Protein AF-A0A531KZ77-F1 (afdb_monomer)

pLDDT: mean 90.79, std 6.4, range [61.09, 98.0]

Solvent-accessible surface area (backbone atoms only — not comparable to full-atom values): 5452 Å² total; per-residue (Å²): 110,69,69,58,55,51,51,52,50,52,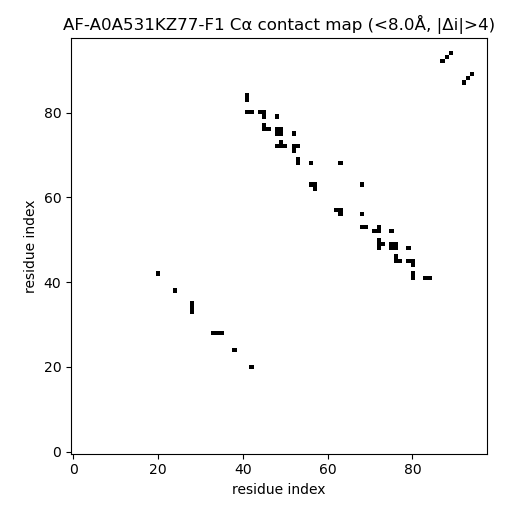49,49,54,53,50,50,52,55,49,51,51,52,52,52,50,52,53,51,34,70,73,68,75,51,92,67,86,57,56,65,57,51,50,49,53,27,55,50,45,22,50,52,45,40,52,50,47,61,72,75,38,91,82,67,55,66,69,59,46,55,51,50,17,49,53,52,18,51,52,53,40,50,53,50,52,52,49,46,39,63,68,56,49,54,66,72,74,110

Radius of gyration: 17.1 Å; Cα contacts (8 Å, |Δi|>4): 38; chains: 1; boundin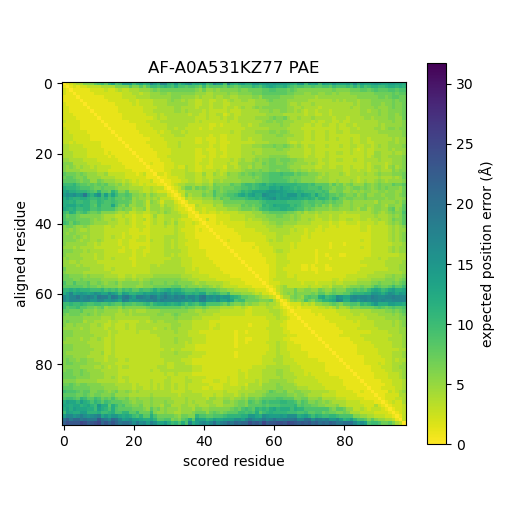g box: 57×21×41 Å

Secondary structure (DSSP, 8-state):
-HHHHHHHHHHHHHHHHHHHHHHHHHHHHHHH-S--TTHHHHHHHHHHHHHHHHHHHHHH-TT--HHHHHHHHHHHHHHHHHHHHHHHIIIIIHHHT-

Structure (mmCIF, N/CA/C/O backbone):
data_AF-A0A531KZ77-F1
#
_entry.id   AF-A0A531KZ77-F1
#
loop_
_atom_site.group_PDB
_atom_site.id
_atom_site.type_symbol
_atom_site.label_atom_id
_atom_site.label_alt_id
_atom_site.label_comp_id
_atom_site.label_asym_id
_atom_site.label_entity_id
_atom_site.label_seq_id
_atom_site.pdbx_PDB_ins_code
_atom_site.Cartn_x
_atom_site.Cartn_y
_atom_site.Cartn_z
_atom_site.occupancy
_atom_site.B_iso_or_equiv
_atom_site.auth_seq_id
_atom_site.auth_comp_id
_atom_site.auth_asym_id
_atom_site.auth_atom_id
_atom_site.pdbx_PDB_model_num
ATOM 1 N N . MET A 1 1 ? 30.075 0.575 1.192 1.00 82.12 1 MET A N 1
ATOM 2 C CA . MET A 1 1 ? 29.121 1.692 0.997 1.00 82.12 1 MET A CA 1
ATOM 3 C C . MET A 1 1 ? 27.803 1.238 0.368 1.00 82.12 1 MET A C 1
ATOM 5 O O . MET A 1 1 ? 26.759 1.550 0.917 1.00 82.12 1 MET A O 1
ATOM 9 N N . GLN A 1 2 ? 27.823 0.447 -0.711 1.00 94.94 2 GLN A N 1
ATOM 10 C CA . GLN A 1 2 ? 26.606 -0.060 -1.370 1.00 94.94 2 GLN A CA 1
ATOM 11 C C . GLN A 1 2 ? 25.633 -0.790 -0.424 1.00 94.94 2 GLN A C 1
ATOM 13 O O . GLN A 1 2 ? 24.448 -0.478 -0.422 1.00 94.94 2 GLN A O 1
ATOM 18 N N . TYR A 1 3 ? 26.136 -1.685 0.436 1.00 96.44 3 TYR A N 1
ATOM 19 C CA . TYR A 1 3 ? 25.307 -2.391 1.425 1.00 96.44 3 TYR A CA 1
ATOM 20 C C . TYR A 1 3 ? 24.592 -1.437 2.395 1.00 96.44 3 TYR A C 1
ATOM 22 O O . TYR A 1 3 ? 23.408 -1.596 2.667 1.00 96.44 3 TYR A O 1
ATOM 30 N N . PHE A 1 4 ? 25.295 -0.408 2.877 1.00 97.19 4 PHE A N 1
ATOM 31 C CA . PHE A 1 4 ? 24.714 0.596 3.769 1.00 97.19 4 PHE A CA 1
ATOM 32 C C . PHE A 1 4 ? 23.585 1.375 3.081 1.00 97.19 4 PHE A C 1
ATOM 34 O O . PHE A 1 4 ? 22.503 1.501 3.643 1.00 97.19 4 PHE A O 1
ATOM 41 N N . ILE A 1 5 ? 23.809 1.833 1.845 1.00 97.62 5 ILE A N 1
ATOM 42 C CA . ILE A 1 5 ? 22.793 2.552 1.061 1.00 97.62 5 ILE A CA 1
ATOM 43 C C . ILE A 1 5 ? 21.571 1.660 0.808 1.00 97.62 5 ILE A C 1
ATOM 45 O O . ILE A 1 5 ? 20.441 2.115 0.956 1.00 97.62 5 ILE A O 1
ATOM 49 N N . GLN A 1 6 ? 21.775 0.384 0.480 1.00 97.56 6 GLN A N 1
ATOM 50 C CA . GLN A 1 6 ? 20.676 -0.556 0.274 1.00 97.56 6 GLN A CA 1
ATOM 51 C C . GLN A 1 6 ? 19.850 -0.760 1.550 1.00 97.56 6 GLN A C 1
ATOM 53 O O . GLN A 1 6 ? 18.624 -0.720 1.487 1.00 97.56 6 GLN A O 1
ATOM 58 N N . GLN A 1 7 ? 20.493 -0.928 2.709 1.00 97.94 7 GLN A N 1
ATOM 59 C CA . GLN A 1 7 ? 19.765 -1.070 3.972 1.00 97.94 7 GLN A CA 1
ATOM 60 C C . GLN A 1 7 ? 19.052 0.217 4.390 1.00 97.94 7 GLN A C 1
ATOM 62 O O . GLN A 1 7 ? 17.953 0.147 4.933 1.00 97.94 7 GLN A O 1
ATOM 67 N N . LEU A 1 8 ? 19.625 1.384 4.085 1.00 98.00 8 LEU A N 1
ATOM 68 C CA . LEU A 1 8 ? 18.953 2.665 4.283 1.00 98.00 8 LEU A CA 1
ATOM 69 C C . LEU A 1 8 ? 17.673 2.753 3.438 1.00 98.00 8 LEU A C 1
ATOM 71 O O . LEU A 1 8 ? 16.623 3.112 3.965 1.00 98.00 8 LEU A O 1
ATOM 75 N N . ILE A 1 9 ? 17.740 2.380 2.156 1.00 97.94 9 ILE A N 1
ATOM 76 C CA . ILE A 1 9 ?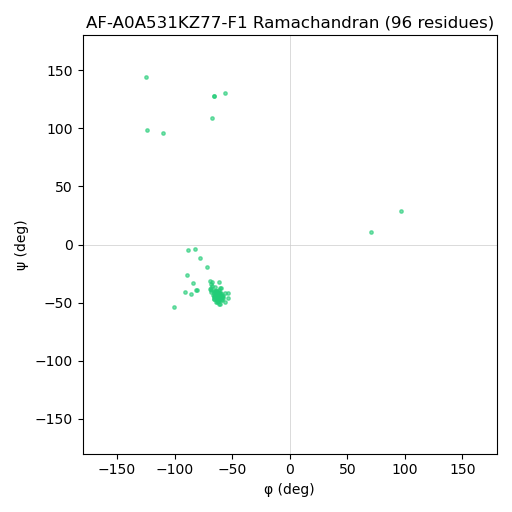 16.568 2.347 1.269 1.00 97.94 9 ILE A CA 1
ATOM 77 C C . ILE A 1 9 ? 15.534 1.346 1.790 1.00 97.94 9 ILE A C 1
ATOM 79 O O . ILE A 1 9 ? 14.376 1.716 1.946 1.00 97.94 9 ILE A O 1
ATOM 83 N N . ASN A 1 10 ? 15.940 0.121 2.135 1.00 97.38 10 ASN A N 1
ATOM 84 C CA . ASN A 1 10 ? 15.035 -0.890 2.688 1.00 97.38 10 ASN A CA 1
ATOM 85 C C . ASN A 1 10 ? 14.341 -0.398 3.967 1.00 97.38 10 ASN A C 1
ATOM 87 O O . ASN A 1 10 ? 13.132 -0.567 4.120 1.00 97.38 10 ASN A O 1
ATOM 91 N N . GLY A 1 11 ? 15.098 0.233 4.870 1.00 97.88 11 GLY A N 1
ATOM 92 C CA . GLY A 1 11 ? 14.580 0.804 6.109 1.00 97.88 11 GLY A CA 1
ATOM 93 C C . GLY A 1 11 ? 13.571 1.921 5.857 1.00 97.88 11 GLY A C 1
ATOM 94 O O . GLY A 1 11 ? 12.513 1.933 6.482 1.00 97.88 11 GLY A O 1
ATOM 95 N N . LEU A 1 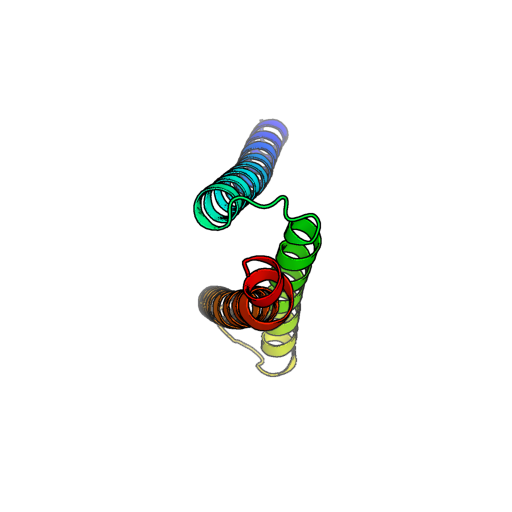12 ? 13.850 2.815 4.904 1.00 98.00 12 LEU A N 1
ATOM 96 C CA . LEU A 1 12 ? 12.914 3.865 4.498 1.00 98.00 12 LEU A CA 1
ATOM 97 C C . LEU A 1 12 ? 11.661 3.278 3.846 1.00 98.00 12 LEU A C 1
ATOM 99 O O . LEU A 1 12 ? 10.562 3.664 4.219 1.00 98.00 12 LEU A O 1
ATOM 103 N N . THR A 1 13 ? 11.793 2.315 2.933 1.00 96.62 13 THR A N 1
ATOM 104 C CA . THR A 1 13 ? 10.649 1.672 2.275 1.00 96.62 13 THR A CA 1
ATOM 105 C C . THR A 1 13 ? 9.740 0.975 3.286 1.00 96.62 13 THR A C 1
ATOM 107 O O . THR A 1 13 ? 8.538 1.237 3.307 1.00 96.62 13 THR A O 1
ATOM 110 N N . LEU A 1 14 ? 10.295 0.132 4.163 1.00 96.38 14 LEU A N 1
ATOM 111 C CA . LEU A 1 14 ? 9.518 -0.559 5.196 1.00 96.38 14 LEU A CA 1
ATOM 112 C C . LEU A 1 14 ? 8.937 0.422 6.220 1.00 96.38 14 LEU A C 1
ATOM 114 O O . LEU A 1 14 ? 7.771 0.305 6.589 1.00 96.38 14 LEU A O 1
ATOM 118 N N . GLY A 1 15 ? 9.718 1.422 6.636 1.00 97.56 15 GLY A N 1
ATOM 119 C CA . GLY A 1 15 ? 9.269 2.473 7.545 1.00 97.56 15 GLY A CA 1
ATOM 120 C C . GLY A 1 15 ? 8.111 3.290 6.972 1.00 97.56 15 GLY A C 1
ATOM 121 O O . GLY A 1 15 ? 7.135 3.539 7.673 1.00 97.56 15 GLY A O 1
ATOM 122 N N . SER A 1 16 ? 8.166 3.652 5.687 1.00 96.50 16 SER A N 1
ATOM 123 C CA . SER A 1 16 ? 7.070 4.332 4.992 1.00 96.50 16 SER A CA 1
ATOM 124 C C . SER A 1 16 ? 5.822 3.459 4.899 1.00 96.50 16 SER A C 1
ATOM 126 O O . SER A 1 16 ? 4.728 3.961 5.137 1.00 96.50 16 SER A O 1
ATOM 128 N N . ILE A 1 17 ? 5.964 2.160 4.610 1.00 93.88 17 ILE A N 1
ATOM 129 C CA . ILE A 1 17 ? 4.829 1.227 4.577 1.00 93.88 17 ILE A CA 1
ATOM 130 C C . ILE A 1 17 ? 4.164 1.152 5.956 1.00 93.88 17 ILE A C 1
ATOM 132 O O . ILE A 1 17 ? 2.960 1.373 6.064 1.00 93.88 17 ILE A O 1
ATOM 136 N N . TYR A 1 18 ? 4.934 0.916 7.021 1.00 93.81 18 TYR A N 1
ATOM 137 C CA . TYR A 1 18 ? 4.384 0.853 8.377 1.00 93.81 18 TYR A CA 1
ATOM 138 C C . TYR A 1 18 ? 3.803 2.191 8.843 1.00 93.81 18 TYR A C 1
ATOM 140 O O . TYR A 1 18 ? 2.755 2.207 9.487 1.00 93.81 18 TYR A O 1
ATOM 148 N N . GLY A 1 19 ? 4.427 3.311 8.472 1.00 96.00 19 GLY A N 1
ATOM 149 C CA . GLY A 1 19 ? 3.900 4.647 8.736 1.00 96.00 19 GLY A CA 1
ATOM 150 C C . GLY A 1 19 ? 2.548 4.881 8.062 1.00 96.00 19 GLY A C 1
ATOM 151 O O . GLY A 1 19 ? 1.610 5.339 8.709 1.00 96.00 19 GLY A O 1
ATOM 152 N N . LEU A 1 20 ? 2.410 4.506 6.788 1.00 92.94 20 LEU A N 1
ATOM 153 C CA . LEU A 1 20 ? 1.145 4.608 6.055 1.00 92.94 20 LEU A CA 1
ATOM 154 C C . LEU A 1 20 ? 0.061 3.697 6.640 1.00 92.94 20 LEU A C 1
ATOM 156 O O . LEU A 1 20 ? -1.083 4.130 6.760 1.00 92.94 20 LEU A O 1
ATOM 160 N N . ILE A 1 21 ? 0.411 2.474 7.054 1.00 91.69 21 ILE A N 1
ATOM 161 C CA . ILE A 1 21 ? -0.520 1.562 7.738 1.00 91.69 21 ILE A CA 1
ATOM 162 C C . ILE A 1 21 ? -1.013 2.190 9.047 1.00 91.69 21 ILE A C 1
ATOM 164 O O . ILE A 1 21 ? -2.215 2.215 9.306 1.00 91.69 21 ILE A O 1
ATOM 168 N N . ALA A 1 22 ? -0.107 2.751 9.853 1.00 92.50 22 ALA A N 1
ATOM 169 C CA . ALA A 1 22 ? -0.467 3.403 11.108 1.00 92.50 22 ALA A CA 1
ATOM 170 C C . ALA A 1 22 ? -1.386 4.618 10.889 1.00 92.50 22 ALA A C 1
ATOM 172 O O . ALA A 1 22 ? -2.384 4.765 11.594 1.00 92.50 22 ALA A O 1
ATOM 173 N N . ILE A 1 23 ? -1.093 5.463 9.895 1.00 93.81 23 ILE A N 1
ATOM 174 C CA . ILE A 1 23 ? -1.941 6.611 9.533 1.00 93.81 23 ILE A CA 1
ATOM 175 C C . ILE A 1 23 ? -3.319 6.135 9.048 1.00 93.81 23 ILE A C 1
ATOM 177 O O . ILE A 1 23 ? -4.340 6.672 9.469 1.00 93.81 23 ILE A O 1
ATOM 181 N N . GLY A 1 24 ? -3.378 5.100 8.207 1.00 89.75 24 GLY A N 1
ATOM 182 C CA . GLY A 1 24 ? -4.640 4.505 7.759 1.00 89.75 24 GLY A CA 1
ATOM 183 C C . GLY A 1 24 ? -5.496 4.012 8.926 1.00 89.75 24 GLY A C 1
ATOM 184 O O . GLY A 1 24 ? -6.684 4.334 9.005 1.00 89.75 24 GLY A O 1
ATOM 185 N N . TYR A 1 25 ? -4.884 3.298 9.870 1.00 89.31 25 TYR A N 1
ATOM 186 C CA . TYR A 1 25 ? -5.575 2.771 11.042 1.00 89.31 25 TYR A CA 1
ATOM 187 C C . TYR A 1 25 ? -6.124 3.880 11.948 1.00 89.31 25 TYR A C 1
ATOM 189 O O . TYR A 1 25 ? -7.284 3.818 12.363 1.00 89.31 25 TYR A O 1
ATOM 197 N N . THR A 1 26 ? -5.331 4.923 12.223 1.00 89.88 26 THR A N 1
ATOM 198 C CA . THR A 1 26 ? -5.773 6.041 13.072 1.00 89.88 26 THR A CA 1
ATOM 199 C C . THR A 1 26 ? -6.885 6.857 12.421 1.00 89.88 26 THR A C 1
ATOM 201 O O . THR A 1 26 ? -7.813 7.265 13.119 1.00 89.88 26 THR A O 1
ATOM 204 N N . MET A 1 27 ? -6.862 7.040 11.097 1.00 88.19 27 MET A N 1
ATOM 205 C CA . MET A 1 27 ? -7.944 7.714 10.374 1.00 88.19 27 MET A CA 1
ATOM 206 C C . MET A 1 27 ? -9.256 6.923 10.428 1.00 88.19 27 MET A C 1
ATOM 208 O O . MET A 1 27 ? -10.302 7.488 10.742 1.00 88.19 27 MET A O 1
ATOM 212 N N . VAL A 1 28 ? -9.216 5.611 10.166 1.00 84.44 28 VAL A N 1
ATOM 213 C CA . VAL A 1 28 ? -10.418 4.760 10.196 1.00 84.44 28 VAL A CA 1
ATOM 214 C C . VAL A 1 28 ? -11.007 4.703 11.605 1.00 84.44 28 VAL A C 1
ATOM 216 O O . VAL A 1 28 ? -12.208 4.914 11.776 1.00 84.44 28 VAL A O 1
ATOM 219 N N . TYR A 1 29 ? -10.170 4.478 12.622 1.00 84.88 29 TYR A N 1
ATOM 220 C CA . TYR A 1 29 ? -10.611 4.491 14.017 1.00 84.88 29 TYR A CA 1
ATOM 221 C C . TYR A 1 29 ? -11.174 5.859 14.424 1.00 84.88 29 TYR A C 1
ATOM 223 O O . TYR A 1 29 ? -12.213 5.915 15.075 1.00 84.88 29 TYR A O 1
ATOM 231 N N . GLY A 1 30 ? -10.549 6.960 13.991 1.00 84.62 30 GLY A N 1
ATOM 232 C CA . GLY A 1 30 ? -11.012 8.319 14.280 1.00 84.62 30 GLY A CA 1
ATOM 233 C C . GLY A 1 30 ? -12.403 8.637 13.720 1.00 84.62 30 GLY A C 1
ATOM 234 O O . GLY A 1 30 ? -13.152 9.381 14.344 1.00 84.62 30 GLY A O 1
ATOM 235 N N . ILE A 1 31 ? -12.776 8.048 12.578 1.00 84.50 31 ILE A N 1
ATOM 236 C CA . ILE A 1 31 ? -14.100 8.238 11.961 1.00 84.50 31 ILE A CA 1
ATOM 237 C C . ILE A 1 31 ? -15.134 7.262 12.536 1.00 84.50 31 ILE A C 1
ATOM 239 O O . ILE A 1 31 ? -16.290 7.629 12.773 1.00 84.50 31 ILE A O 1
ATOM 243 N N . ILE A 1 32 ? -14.755 5.994 12.718 1.00 81.94 32 ILE A N 1
ATOM 244 C CA . ILE A 1 32 ? -15.694 4.931 13.094 1.00 81.94 32 ILE A CA 1
ATOM 245 C C . ILE A 1 32 ? -15.926 4.893 14.615 1.00 81.94 32 ILE A C 1
ATOM 247 O O . ILE A 1 32 ? -17.043 4.609 15.052 1.00 81.94 32 ILE A O 1
ATOM 251 N N . GLY A 1 33 ? -14.910 5.217 15.418 1.00 80.44 33 GLY A N 1
ATOM 252 C CA . GLY A 1 33 ? -14.952 5.157 16.883 1.00 80.44 33 GLY A CA 1
ATOM 253 C C . GLY A 1 33 ? -14.976 3.733 17.449 1.00 80.44 33 GLY A C 1
ATOM 254 O O . GLY A 1 33 ? -15.227 3.550 18.635 1.00 80.44 33 GLY A O 1
ATOM 255 N N . MET A 1 34 ? -14.740 2.719 16.610 1.00 82.31 34 MET A N 1
ATOM 256 C CA . MET A 1 34 ? -14.725 1.305 16.988 1.00 82.31 34 MET A CA 1
ATOM 257 C C . MET A 1 34 ? -13.398 0.667 16.594 1.00 82.31 34 MET A C 1
ATOM 259 O O . MET A 1 34 ? -12.837 0.979 15.542 1.00 82.31 34 MET A O 1
ATOM 263 N N . ILE A 1 35 ? -12.916 -0.257 17.425 1.00 84.00 35 ILE A N 1
ATOM 264 C CA . ILE A 1 35 ? -11.693 -1.016 17.153 1.00 84.00 35 ILE A CA 1
ATOM 265 C C . ILE A 1 35 ? -11.920 -1.910 15.925 1.00 84.00 35 ILE A C 1
ATOM 267 O O . ILE A 1 35 ? -12.882 -2.676 15.869 1.00 84.00 35 ILE A O 1
ATOM 271 N N . ASN A 1 36 ? -11.023 -1.823 14.940 1.00 81.25 36 ASN A N 1
ATOM 272 C CA . ASN A 1 36 ? -11.074 -2.615 13.712 1.00 81.25 36 ASN A CA 1
ATOM 273 C C . ASN A 1 36 ? -9.940 -3.651 13.694 1.00 81.25 36 ASN A C 1
ATOM 275 O O . ASN A 1 36 ? -8.825 -3.350 13.275 1.00 81.25 36 ASN A O 1
ATOM 279 N N . PHE A 1 37 ? -10.231 -4.886 14.112 1.00 81.31 37 PHE A N 1
ATOM 280 C CA . PHE A 1 37 ? -9.260 -5.989 14.064 1.00 81.31 37 PHE A CA 1
ATOM 281 C C . PHE A 1 37 ? -8.982 -6.504 12.641 1.00 81.31 37 PHE A C 1
ATOM 283 O O . PHE A 1 37 ? -7.938 -7.103 12.409 1.00 81.31 37 PHE A O 1
ATOM 290 N N . ALA A 1 38 ? -9.868 -6.229 11.680 1.00 85.44 38 ALA A N 1
ATOM 291 C CA . ALA A 1 38 ? -9.738 -6.672 10.292 1.00 85.44 38 ALA A CA 1
ATOM 292 C C . ALA A 1 38 ? -8.830 -5.765 9.442 1.00 85.44 38 ALA A C 1
ATOM 294 O O . ALA A 1 38 ? -8.587 -6.057 8.273 1.00 85.44 38 ALA A O 1
ATOM 295 N N . HIS A 1 39 ? -8.323 -4.653 9.989 1.00 87.94 39 HIS A N 1
ATOM 296 C CA . HIS A 1 39 ? -7.541 -3.683 9.216 1.00 87.94 39 HIS A CA 1
ATOM 297 C C . HIS A 1 39 ? -6.281 -4.298 8.587 1.00 87.94 39 HIS A C 1
ATOM 299 O O . HIS A 1 39 ? -5.946 -3.984 7.444 1.00 87.94 39 HIS A O 1
ATOM 305 N N . GLY A 1 40 ? -5.622 -5.217 9.302 1.00 88.25 40 GLY A N 1
ATOM 306 C CA . GLY A 1 40 ? -4.488 -5.973 8.768 1.00 88.25 40 GLY A CA 1
ATOM 307 C C . GLY A 1 40 ? -4.878 -6.842 7.571 1.00 88.25 40 GLY A C 1
ATOM 308 O O . GLY A 1 40 ? -4.206 -6.809 6.541 1.00 88.25 40 GLY A O 1
ATOM 309 N N . ASP A 1 41 ? -6.009 -7.542 7.659 1.00 89.56 41 ASP A N 1
ATOM 310 C CA . ASP A 1 41 ? -6.513 -8.391 6.574 1.00 89.56 41 ASP A CA 1
ATOM 311 C C . ASP A 1 41 ? -6.909 -7.564 5.346 1.00 89.56 41 ASP A C 1
ATOM 313 O O . ASP A 1 41 ? -6.595 -7.931 4.215 1.00 89.56 41 ASP A O 1
ATOM 317 N N . ILE A 1 42 ? -7.534 -6.402 5.554 1.00 89.88 42 ILE A N 1
ATOM 318 C CA . ILE A 1 42 ? -7.869 -5.450 4.486 1.00 89.88 42 ILE A CA 1
ATOM 319 C C . ILE A 1 42 ? -6.602 -5.000 3.744 1.00 89.88 42 ILE A C 1
ATOM 321 O O . ILE A 1 42 ? -6.584 -4.955 2.511 1.00 89.88 42 ILE A O 1
ATOM 325 N N .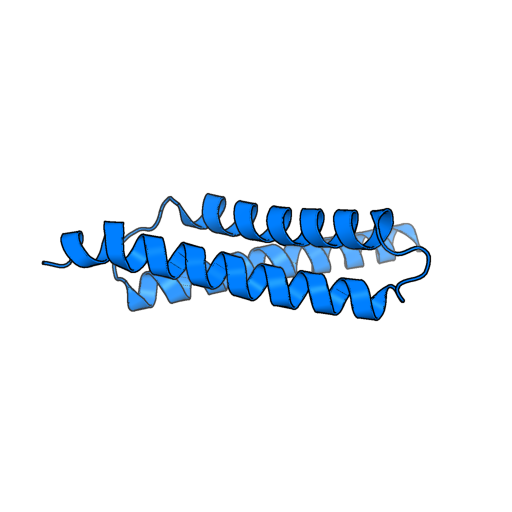 PHE A 1 43 ? -5.535 -4.681 4.482 1.00 91.25 43 PHE A N 1
ATOM 326 C CA . PHE A 1 43 ? -4.261 -4.280 3.889 1.00 91.25 43 PHE A CA 1
ATOM 327 C C . PHE A 1 43 ? -3.649 -5.413 3.056 1.00 91.25 43 PHE A C 1
ATOM 329 O O . PHE A 1 43 ? -3.208 -5.189 1.926 1.00 91.25 43 PHE A O 1
ATOM 336 N N . MET A 1 44 ? -3.688 -6.644 3.576 1.00 92.75 44 MET A N 1
ATOM 337 C CA . MET A 1 44 ? -3.206 -7.829 2.867 1.00 92.75 44 MET A CA 1
ATOM 338 C C . MET A 1 44 ? -3.982 -8.070 1.572 1.00 92.75 44 MET A C 1
ATOM 340 O O . MET A 1 44 ? -3.365 -8.248 0.522 1.00 92.75 44 MET A O 1
ATOM 344 N N . VAL A 1 45 ? -5.316 -7.999 1.603 1.00 93.06 45 VAL A N 1
ATOM 345 C CA . VAL A 1 45 ? -6.152 -8.116 0.396 1.00 93.06 45 VAL A CA 1
ATOM 346 C C . VAL A 1 45 ? -5.748 -7.081 -0.654 1.00 93.06 45 VAL A C 1
ATOM 348 O O . VAL A 1 45 ? -5.630 -7.422 -1.828 1.00 93.06 45 VAL A O 1
ATOM 351 N N . GLY A 1 46 ? -5.463 -5.842 -0.250 1.00 93.69 46 GLY A N 1
ATOM 352 C CA . GLY A 1 46 ? -4.978 -4.803 -1.158 1.00 93.69 46 GLY A CA 1
ATOM 353 C C . GLY A 1 46 ? -3.628 -5.097 -1.794 1.00 93.69 46 GLY A C 1
ATOM 354 O O . GLY A 1 46 ? -3.478 -4.972 -3.011 1.00 93.69 46 GLY A O 1
ATOM 355 N N . ALA A 1 47 ? -2.659 -5.526 -0.985 1.00 94.38 47 ALA A N 1
ATOM 356 C CA . ALA A 1 47 ? -1.327 -5.881 -1.461 1.00 94.38 47 ALA A CA 1
ATOM 357 C C . ALA A 1 47 ? -1.379 -7.053 -2.456 1.00 94.38 47 ALA A C 1
ATOM 359 O O . ALA A 1 47 ? -0.785 -6.986 -3.535 1.00 94.38 47 ALA A O 1
ATOM 360 N N . PHE A 1 48 ? -2.143 -8.100 -2.132 1.00 95.69 48 PHE A N 1
ATOM 361 C CA . PHE A 1 48 ? -2.318 -9.253 -3.012 1.00 95.69 48 PHE A CA 1
ATOM 362 C C . PHE A 1 48 ? -3.121 -8.917 -4.268 1.00 95.69 48 PHE A C 1
ATOM 364 O O . PHE A 1 48 ? -2.758 -9.382 -5.345 1.00 95.69 48 PHE A O 1
ATOM 371 N N . ALA A 1 49 ? -4.156 -8.080 -4.176 1.00 96.19 49 ALA A N 1
ATOM 372 C CA . ALA A 1 49 ? -4.893 -7.617 -5.349 1.00 96.19 49 ALA A CA 1
ATOM 373 C C . ALA A 1 49 ? -3.968 -6.885 -6.332 1.00 96.19 49 ALA A C 1
ATOM 375 O O . ALA A 1 49 ? -3.985 -7.178 -7.527 1.00 96.19 49 ALA A O 1
ATOM 376 N N . ALA A 1 50 ? -3.107 -5.993 -5.830 1.00 96.25 50 ALA A N 1
ATOM 377 C CA . ALA A 1 50 ? -2.116 -5.307 -6.651 1.00 96.25 50 ALA A CA 1
ATOM 378 C C . ALA A 1 50 ? -1.160 -6.310 -7.327 1.00 96.25 50 ALA A C 1
ATOM 380 O O . ALA A 1 50 ? -0.946 -6.251 -8.538 1.00 96.25 50 ALA A O 1
ATOM 381 N N . LEU A 1 51 ? -0.624 -7.264 -6.558 1.00 95.94 51 LEU A N 1
ATOM 382 C CA . LEU A 1 51 ? 0.277 -8.303 -7.062 1.00 95.94 51 LEU A CA 1
ATOM 383 C C . LEU A 1 51 ? -0.386 -9.139 -8.163 1.00 95.94 51 LEU A C 1
ATOM 385 O O . LEU A 1 51 ? 0.208 -9.340 -9.220 1.00 95.94 51 LEU A O 1
ATOM 389 N N . VAL A 1 52 ? -1.617 -9.605 -7.946 1.00 96.25 52 VAL A N 1
ATOM 390 C CA . VAL A 1 52 ? -2.353 -10.422 -8.920 1.00 96.25 52 VAL A CA 1
ATOM 391 C C . VAL A 1 52 ? -2.562 -9.656 -10.222 1.00 96.25 52 VAL A C 1
ATOM 393 O O . VAL A 1 52 ? -2.304 -10.202 -11.292 1.00 96.25 52 VAL A O 1
ATOM 396 N N . VAL A 1 53 ? -2.956 -8.381 -10.153 1.00 95.62 53 VAL A N 1
ATOM 397 C CA . VAL A 1 53 ? -3.109 -7.535 -11.347 1.00 95.62 53 VAL A CA 1
ATOM 398 C C . VAL A 1 53 ? -1.783 -7.403 -12.093 1.00 95.62 53 VAL A C 1
ATOM 400 O O . VAL A 1 53 ? -1.753 -7.553 -13.312 1.00 95.62 53 VAL A O 1
ATOM 403 N N . PHE A 1 54 ? -0.679 -7.187 -11.378 1.00 95.00 54 PHE A N 1
ATOM 404 C CA . PHE A 1 54 ? 0.647 -7.109 -11.986 1.00 95.00 54 PHE A CA 1
ATOM 405 C C . PHE A 1 54 ? 1.042 -8.409 -12.703 1.00 95.00 54 PHE A C 1
ATOM 407 O O . PHE A 1 54 ? 1.510 -8.367 -13.841 1.00 95.00 54 PHE A O 1
ATOM 414 N N . LEU A 1 55 ? 0.805 -9.567 -12.076 1.00 94.12 55 LEU A N 1
ATOM 415 C CA . LEU A 1 55 ? 1.085 -10.872 -12.682 1.00 94.12 55 LEU A CA 1
ATOM 416 C C . LEU A 1 55 ? 0.220 -11.135 -13.920 1.00 94.12 55 LEU A C 1
ATOM 418 O O . LEU A 1 55 ? 0.736 -11.619 -14.925 1.00 94.12 55 LEU A O 1
ATOM 422 N N . ILE A 1 56 ? -1.069 -10.788 -13.876 1.00 94.38 56 ILE A N 1
ATOM 423 C CA . ILE A 1 56 ? -1.977 -10.918 -15.024 1.00 94.38 56 ILE A CA 1
ATOM 424 C C . ILE A 1 56 ? -1.493 -10.045 -16.183 1.00 94.38 56 ILE A C 1
ATOM 426 O O . ILE A 1 56 ? -1.426 -10.519 -17.317 1.00 94.38 56 ILE A O 1
ATOM 430 N N . LEU A 1 57 ? -1.109 -8.794 -15.906 1.00 93.00 57 LEU A N 1
ATOM 431 C CA . LEU A 1 57 ? -0.585 -7.892 -16.930 1.00 93.00 57 LEU A CA 1
ATOM 432 C C . LEU A 1 57 ? 0.690 -8.449 -17.571 1.00 93.00 57 LEU A C 1
ATOM 434 O O . LEU A 1 57 ? 0.800 -8.442 -18.793 1.00 93.00 57 LEU A O 1
ATOM 438 N N . GLY A 1 58 ? 1.615 -8.981 -16.768 1.00 89.75 58 GLY A N 1
ATOM 439 C CA . GLY A 1 58 ? 2.848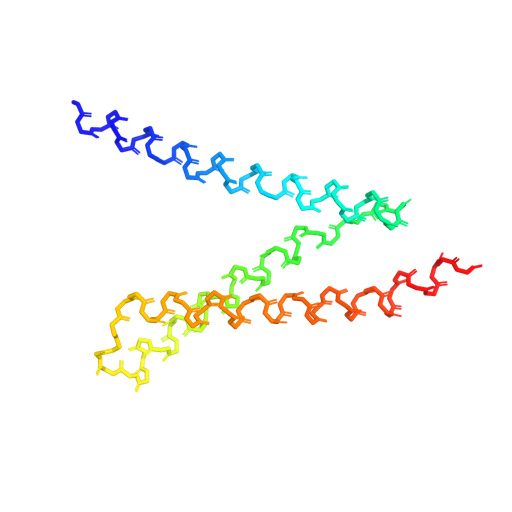 -9.593 -17.268 1.00 89.75 58 GLY A CA 1
ATOM 440 C C . GLY A 1 58 ? 2.628 -10.886 -18.061 1.00 89.75 58 GLY A C 1
ATOM 441 O O . GLY A 1 58 ? 3.375 -11.158 -18.998 1.00 89.75 58 GLY A O 1
ATOM 442 N N . ALA A 1 59 ? 1.606 -11.673 -17.715 1.00 90.50 59 ALA A N 1
ATOM 443 C CA . ALA A 1 59 ? 1.297 -12.933 -18.388 1.00 90.50 59 ALA A CA 1
ATOM 444 C C . ALA A 1 59 ? 0.505 -12.745 -19.693 1.00 90.50 59 ALA A C 1
ATOM 446 O O . ALA A 1 59 ? 0.750 -13.454 -20.666 1.00 90.50 59 ALA A O 1
ATOM 447 N N . MET A 1 60 ? -0.452 -11.812 -19.719 1.00 88.62 60 MET A N 1
ATOM 448 C CA . MET A 1 60 ? -1.357 -11.617 -20.860 1.00 88.62 60 MET A CA 1
ATOM 449 C C . MET A 1 60 ? -0.818 -10.643 -21.907 1.00 88.62 60 MET A C 1
ATOM 451 O O . MET A 1 60 ? -1.190 -10.734 -23.076 1.00 88.62 60 MET A O 1
ATOM 455 N N . PHE A 1 61 ? 0.042 -9.707 -21.506 1.00 85.25 61 PHE A N 1
ATOM 456 C CA . PHE A 1 61 ? 0.537 -8.656 -22.382 1.00 85.25 61 PHE A CA 1
ATOM 457 C C . PHE A 1 61 ? 2.064 -8.679 -22.411 1.00 85.25 61 PHE A C 1
ATOM 459 O O . PHE A 1 61 ? 2.750 -8.124 -21.550 1.00 85.25 61 PHE A O 1
ATOM 466 N N . TYR A 1 62 ? 2.609 -9.305 -23.449 1.00 72.50 62 TYR A N 1
ATOM 467 C CA . TYR A 1 62 ? 4.040 -9.274 -23.713 1.00 72.50 62 TYR A CA 1
ATOM 468 C C . TYR A 1 62 ? 4.415 -7.836 -24.108 1.00 72.50 62 TYR A C 1
ATOM 470 O O . TYR A 1 62 ? 4.059 -7.393 -25.199 1.00 72.50 62 TYR A O 1
ATOM 478 N N . SER A 1 63 ? 5.132 -7.112 -23.237 1.00 81.19 63 SER A N 1
ATOM 479 C CA . SER A 1 63 ? 5.665 -5.739 -23.435 1.00 81.19 63 SER A CA 1
ATOM 480 C C . SER A 1 63 ? 4.849 -4.556 -22.882 1.00 81.19 63 SER A C 1
ATOM 482 O O . SER A 1 63 ? 4.966 -3.443 -23.396 1.00 81.19 63 SER A O 1
ATOM 484 N N . VAL A 1 64 ? 4.066 -4.723 -21.810 1.00 84.50 64 VAL A N 1
ATOM 485 C CA . VAL A 1 64 ? 3.528 -3.546 -21.091 1.00 84.50 64 VAL A CA 1
ATOM 486 C C . VAL A 1 64 ? 4.685 -2.774 -20.446 1.00 84.50 64 VAL A C 1
ATOM 488 O O . VAL A 1 64 ? 5.469 -3.377 -19.708 1.00 84.50 64 VAL A O 1
ATOM 491 N N . PRO A 1 65 ? 4.811 -1.450 -20.663 1.00 91.62 65 PRO A N 1
ATOM 492 C CA . PRO A 1 65 ? 5.796 -0.644 -19.953 1.00 91.62 65 PRO A CA 1
ATOM 493 C C . PRO A 1 65 ? 5.610 -0.788 -18.441 1.00 91.62 65 PRO A C 1
ATOM 495 O O . PRO A 1 65 ? 4.501 -0.613 -17.937 1.00 91.62 65 PRO A O 1
ATOM 498 N N . VAL A 1 66 ? 6.692 -1.060 -17.705 1.00 90.69 66 VAL A N 1
ATOM 499 C CA . VAL A 1 66 ? 6.631 -1.334 -16.254 1.00 90.69 66 VAL A CA 1
ATOM 500 C C . VAL A 1 66 ? 5.898 -0.225 -15.500 1.00 90.69 66 VAL A C 1
ATOM 502 O O . VAL A 1 66 ? 5.056 -0.506 -14.656 1.00 90.69 66 VAL A O 1
ATOM 505 N N . VAL A 1 67 ? 6.145 1.038 -15.857 1.00 94.19 67 VAL A N 1
ATOM 506 C CA . VAL A 1 67 ? 5.471 2.196 -15.247 1.00 94.19 67 VAL A CA 1
ATOM 507 C C . VAL A 1 67 ? 3.953 2.128 -15.435 1.00 94.19 67 VAL A C 1
ATOM 509 O O . VAL A 1 67 ? 3.206 2.386 -14.496 1.00 94.19 67 VAL A O 1
ATOM 512 N N . LEU A 1 68 ? 3.483 1.738 -16.623 1.00 93.94 68 LEU A N 1
ATOM 513 C CA . LEU A 1 68 ? 2.055 1.609 -16.901 1.00 93.94 68 LEU A CA 1
ATOM 514 C C . LEU A 1 68 ? 1.442 0.449 -16.106 1.00 93.94 68 LEU A C 1
ATOM 516 O O . LEU A 1 68 ? 0.369 0.608 -15.532 1.00 93.94 68 LEU A O 1
ATOM 520 N N . ALA A 1 69 ? 2.143 -0.684 -16.005 1.00 93.50 69 ALA A N 1
ATOM 521 C CA . ALA A 1 69 ? 1.698 -1.815 -15.193 1.00 93.50 69 ALA A CA 1
ATOM 522 C C . A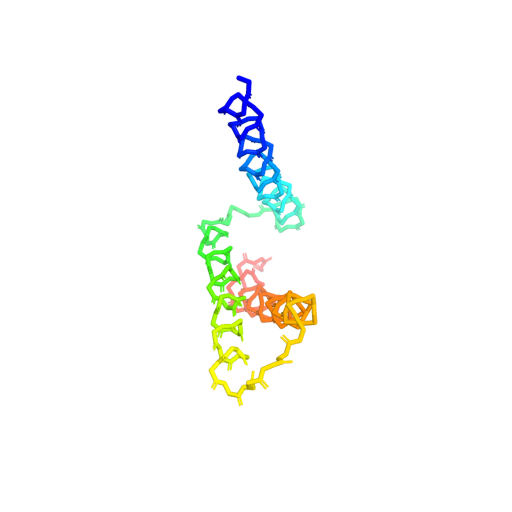LA A 1 69 ? 1.578 -1.445 -13.703 1.00 93.50 69 ALA A C 1
ATOM 524 O O . ALA A 1 69 ? 0.577 -1.784 -13.073 1.00 93.50 69 ALA A O 1
ATOM 525 N N . LEU A 1 70 ? 2.548 -0.689 -13.168 1.00 94.38 70 LEU A N 1
ATOM 526 C CA . LEU A 1 70 ? 2.530 -0.176 -11.792 1.00 94.38 70 LEU A CA 1
ATOM 527 C C . LEU A 1 70 ? 1.351 0.780 -11.542 1.00 94.38 70 LEU A C 1
ATOM 529 O O . LEU A 1 70 ? 0.690 0.690 -10.508 1.00 94.38 70 LEU A O 1
ATOM 533 N N . LEU A 1 71 ? 1.044 1.667 -12.493 1.00 96.00 71 LEU A N 1
ATOM 534 C CA . LEU A 1 71 ? -0.108 2.566 -12.379 1.00 96.00 71 LEU A CA 1
ATOM 535 C C . LEU A 1 71 ? -1.436 1.801 -12.418 1.00 96.00 71 LEU A C 1
ATOM 537 O O . LEU A 1 71 ? -2.316 2.066 -11.600 1.00 96.00 71 LEU A O 1
ATOM 541 N N . ILE A 1 72 ? -1.576 0.829 -13.324 1.00 95.31 72 ILE A N 1
ATOM 542 C CA . ILE A 1 72 ? -2.799 0.025 -13.441 1.00 95.31 72 ILE A CA 1
ATOM 543 C C . ILE A 1 72 ? -3.021 -0.799 -12.170 1.00 95.31 72 ILE A C 1
ATOM 545 O O . ILE A 1 72 ? -4.111 -0.740 -11.603 1.00 95.31 72 ILE A O 1
ATOM 549 N N . MET A 1 73 ? -2.007 -1.523 -11.681 1.00 95.56 73 MET A N 1
ATOM 550 C CA . MET A 1 73 ? -2.156 -2.310 -10.450 1.00 95.56 73 MET A CA 1
ATOM 551 C C . MET A 1 73 ? -2.498 -1.429 -9.245 1.00 95.56 73 MET A C 1
ATOM 553 O O . MET A 1 73 ? -3.323 -1.827 -8.429 1.00 95.56 73 MET A O 1
ATOM 557 N N . MET A 1 74 ? -1.923 -0.222 -9.154 1.00 95.44 74 MET A N 1
ATOM 558 C CA . MET A 1 74 ? -2.216 0.727 -8.081 1.00 95.44 74 MET A CA 1
ATOM 559 C C . MET A 1 74 ? -3.681 1.167 -8.132 1.00 95.44 74 MET A C 1
ATOM 561 O O . MET A 1 74 ? -4.379 1.088 -7.124 1.00 95.44 74 MET A O 1
ATOM 565 N N . ILE A 1 75 ? -4.171 1.586 -9.303 1.00 96.94 75 ILE A N 1
ATOM 566 C CA . ILE A 1 75 ? -5.561 2.030 -9.477 1.00 96.94 75 ILE A CA 1
ATOM 567 C C . ILE A 1 75 ? -6.536 0.892 -9.173 1.00 96.94 75 ILE A C 1
ATOM 569 O O . ILE A 1 75 ? -7.478 1.078 -8.404 1.00 96.94 75 ILE A O 1
ATOM 573 N N . VAL A 1 76 ? -6.298 -0.298 -9.725 1.00 96.50 76 VAL A N 1
ATOM 574 C CA . VAL A 1 76 ? -7.178 -1.451 -9.507 1.00 96.50 76 VAL A CA 1
ATOM 575 C C . VAL A 1 76 ? -7.185 -1.866 -8.034 1.00 96.50 76 VAL A C 1
ATOM 577 O O . VAL A 1 76 ? -8.257 -2.081 -7.471 1.00 96.50 76 VAL A O 1
ATOM 580 N N . ALA A 1 77 ? -6.026 -1.911 -7.372 1.00 95.88 77 ALA A N 1
ATOM 581 C CA . ALA A 1 77 ? -5.947 -2.229 -5.949 1.00 95.88 77 ALA A CA 1
ATOM 582 C C . ALA A 1 77 ? -6.656 -1.184 -5.073 1.00 95.88 77 ALA A C 1
ATOM 584 O O . ALA A 1 77 ? -7.365 -1.560 -4.139 1.00 95.88 77 ALA A O 1
ATOM 585 N N . MET A 1 78 ? -6.535 0.112 -5.387 1.00 94.75 78 MET A N 1
ATOM 586 C CA . MET A 1 78 ? -7.264 1.177 -4.682 1.00 94.75 78 MET A CA 1
ATOM 587 C C . MET A 1 78 ? -8.780 1.004 -4.812 1.00 94.75 78 MET A C 1
ATOM 589 O O . MET A 1 78 ? -9.499 1.102 -3.820 1.00 94.75 78 MET A O 1
ATOM 593 N N . LEU A 1 79 ? -9.274 0.696 -6.014 1.00 96.56 79 LEU A N 1
ATOM 594 C CA . LEU A 1 79 ? -10.703 0.484 -6.247 1.00 96.56 79 LEU A CA 1
ATOM 595 C C . LEU A 1 79 ? -11.224 -0.752 -5.502 1.00 96.56 79 LEU A C 1
ATOM 597 O O . LEU A 1 79 ? -12.246 -0.674 -4.820 1.00 96.56 79 LEU A O 1
ATOM 601 N N . LEU A 1 80 ? -10.508 -1.878 -5.583 1.00 95.75 80 LEU A N 1
ATOM 602 C CA . LEU A 1 80 ? -10.909 -3.125 -4.929 1.00 95.75 80 LEU A CA 1
ATOM 603 C C . LEU A 1 80 ? -10.888 -3.009 -3.401 1.00 95.75 80 LEU A C 1
ATOM 605 O O . LEU A 1 80 ? -11.838 -3.425 -2.741 1.00 95.75 80 LEU A O 1
ATOM 609 N N . THR A 1 81 ? -9.844 -2.405 -2.829 1.00 93.12 81 THR A N 1
ATOM 610 C CA . THR A 1 81 ? -9.750 -2.207 -1.371 1.00 93.12 81 THR A CA 1
ATOM 611 C C . THR A 1 81 ? -10.770 -1.206 -0.853 1.00 93.12 81 THR A C 1
ATOM 613 O O . THR A 1 81 ? -11.341 -1.420 0.216 1.00 93.12 81 THR A O 1
ATOM 616 N N . SER A 1 82 ? -11.048 -0.139 -1.607 1.00 92.19 82 SER A N 1
ATOM 617 C CA . SER A 1 82 ? -12.098 0.822 -1.267 1.00 92.19 82 SER A CA 1
ATOM 618 C C . SER A 1 82 ? -13.475 0.156 -1.258 1.00 92.19 82 SER A C 1
ATOM 620 O O . SER A 1 82 ? -14.216 0.300 -0.286 1.00 92.19 82 SER A O 1
ATOM 622 N N . LEU A 1 83 ? -13.787 -0.650 -2.279 1.00 94.38 83 LEU A N 1
ATOM 623 C CA . LEU A 1 83 ? -15.045 -1.391 -2.348 1.00 94.38 83 LEU A CA 1
ATOM 624 C C . LEU A 1 83 ? -15.168 -2.420 -1.213 1.00 94.38 83 LEU A C 1
ATOM 626 O O . LEU A 1 83 ? -16.239 -2.564 -0.619 1.00 94.38 83 LEU A O 1
ATOM 630 N N . TYR A 1 84 ? -14.072 -3.107 -0.882 1.00 92.06 84 TYR A N 1
ATOM 631 C CA . TYR A 1 84 ? -14.028 -4.059 0.225 1.00 92.06 84 TYR A CA 1
ATOM 632 C C . TYR A 1 84 ? -14.296 -3.370 1.570 1.00 92.06 84 TYR A C 1
ATOM 634 O O . TYR A 1 84 ? -15.190 -3.786 2.307 1.00 92.06 84 TYR A O 1
ATOM 642 N N . ASN A 1 85 ? -13.615 -2.252 1.844 1.00 88.94 85 ASN A N 1
ATOM 643 C CA . ASN A 1 85 ? -13.840 -1.453 3.051 1.00 88.94 85 ASN A CA 1
ATOM 644 C C . ASN A 1 85 ? -15.268 -0.919 3.146 1.00 88.94 85 ASN A C 1
ATOM 646 O O . ASN A 1 85 ? -15.889 -1.018 4.201 1.00 88.94 85 ASN A O 1
ATOM 650 N N . TRP A 1 86 ? -15.813 -0.402 2.044 1.00 90.69 86 TRP A N 1
ATOM 651 C CA . TRP A 1 86 ? -17.195 0.071 1.999 1.00 90.69 86 TRP A CA 1
ATOM 652 C C .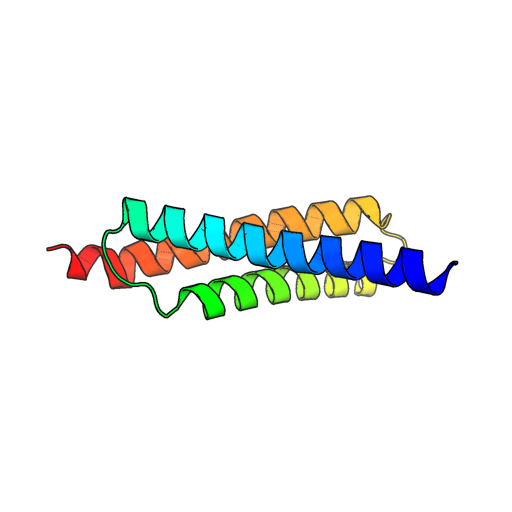 TRP A 1 86 ? -18.201 -1.048 2.293 1.00 90.69 86 TRP A C 1
ATOM 654 O O . TRP A 1 86 ? -19.188 -0.844 3.001 1.00 90.69 86 TRP A O 1
ATOM 664 N N . THR A 1 87 ? -17.940 -2.255 1.787 1.00 91.19 87 THR A N 1
ATOM 665 C CA . THR A 1 87 ? -18.787 -3.425 2.050 1.00 91.19 87 THR A CA 1
ATOM 666 C C . THR A 1 87 ? -18.756 -3.801 3.531 1.00 91.19 87 THR A C 1
ATOM 668 O O . THR A 1 87 ? -19.812 -4.014 4.125 1.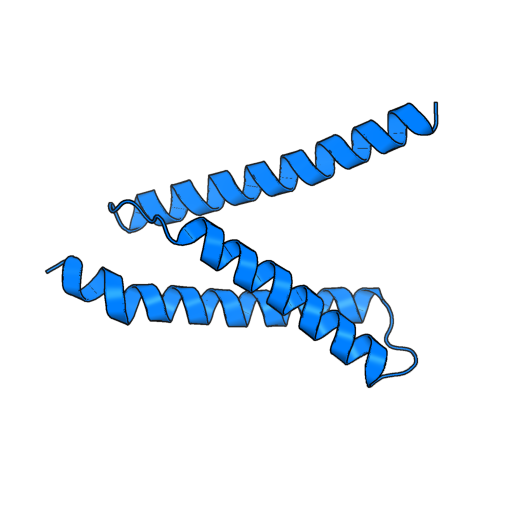00 91.19 87 THR A O 1
ATOM 671 N N . ILE A 1 88 ? -17.572 -3.815 4.151 1.00 89.19 88 ILE A N 1
ATOM 672 C CA . ILE A 1 88 ? -17.420 -4.071 5.591 1.00 89.19 88 ILE A CA 1
ATOM 673 C C . ILE A 1 88 ? -18.138 -2.997 6.408 1.00 89.19 88 ILE A C 1
ATOM 675 O O . ILE A 1 88 ? -18.876 -3.321 7.337 1.00 89.19 88 ILE A O 1
ATOM 679 N N . GLU A 1 89 ? -17.973 -1.723 6.054 1.00 87.50 89 GLU A N 1
ATOM 680 C CA . GLU A 1 89 ? -18.673 -0.634 6.726 1.00 87.50 89 GLU A CA 1
ATOM 681 C C . GLU A 1 89 ? -20.185 -0.841 6.676 1.00 87.50 89 GLU A C 1
ATOM 683 O O . GLU A 1 89 ? -20.857 -0.799 7.703 1.00 87.50 89 GLU A O 1
ATOM 688 N N . LYS A 1 90 ? -20.726 -1.118 5.490 1.00 87.50 90 LYS A N 1
ATOM 689 C CA . LYS A 1 90 ? -22.166 -1.246 5.286 1.00 87.50 90 LYS A CA 1
ATOM 690 C C . LYS A 1 90 ? -22.764 -2.479 5.967 1.00 87.50 90 LYS A C 1
ATOM 692 O O . LYS A 1 90 ? -23.880 -2.384 6.472 1.00 87.50 90 LYS A O 1
ATOM 697 N N . VAL A 1 91 ? -22.061 -3.613 5.948 1.00 88.94 91 VAL A N 1
ATOM 698 C CA . VAL A 1 91 ? -22.579 -4.908 6.422 1.00 88.94 91 VAL A CA 1
ATOM 699 C C . VAL A 1 91 ? -22.271 -5.152 7.895 1.00 88.94 91 VAL A C 1
ATOM 701 O O . VAL A 1 91 ? -23.132 -5.653 8.608 1.00 88.94 91 VAL A O 1
ATOM 704 N N . ALA A 1 92 ? -21.070 -4.808 8.360 1.00 86.12 92 ALA A N 1
ATOM 705 C CA . ALA A 1 92 ? -20.640 -5.088 9.727 1.00 86.12 92 ALA A CA 1
ATOM 706 C C . ALA A 1 92 ? -20.764 -3.855 10.628 1.00 86.12 92 ALA A C 1
ATOM 708 O O . ALA A 1 92 ? -21.412 -3.920 11.668 1.00 86.12 92 ALA A O 1
ATOM 709 N N . TYR A 1 93 ? -20.183 -2.716 10.241 1.00 83.94 93 TYR A N 1
ATOM 710 C CA . TYR A 1 93 ? -20.078 -1.575 11.160 1.00 83.94 93 TYR A CA 1
ATOM 711 C C . TYR A 1 93 ? -21.353 -0.745 11.277 1.00 83.94 93 TYR A C 1
ATOM 713 O O . TYR A 1 93 ? -21.697 -0.301 12.368 1.00 83.94 93 TYR A O 1
ATOM 721 N N . ARG A 1 94 ? -22.068 -0.519 10.178 1.00 83.81 94 ARG A N 1
ATOM 722 C CA . ARG A 1 94 ? -23.273 0.314 10.168 1.00 83.81 94 ARG A CA 1
ATOM 723 C C . ARG A 1 94 ? -24.409 -0.262 11.028 1.00 83.81 94 ARG A C 1
ATOM 725 O O . ARG A 1 94 ? -25.031 0.538 11.719 1.00 83.81 94 ARG A O 1
ATOM 732 N N . PRO A 1 95 ? -24.668 -1.585 11.056 1.00 83.19 95 PRO A N 1
ATOM 733 C CA . PRO A 1 95 ? -25.663 -2.166 11.961 1.00 83.19 95 PRO A CA 1
ATOM 734 C C . PRO A 1 95 ? -25.261 -2.114 13.437 1.00 83.19 95 PRO A C 1
ATOM 736 O O . PRO A 1 95 ? -26.131 -1.995 14.284 1.00 83.19 95 PRO A O 1
ATOM 739 N N . LEU A 1 96 ? -23.961 -2.182 13.743 1.00 80.38 96 LEU A N 1
ATOM 740 C CA . LEU A 1 96 ? -23.439 -2.130 15.117 1.00 80.38 96 LEU A CA 1
ATOM 741 C C . LEU A 1 96 ? -23.406 -0.710 15.707 1.00 80.38 96 LEU A C 1
ATOM 743 O O . LEU A 1 96 ? -23.153 -0.546 16.896 1.00 80.38 96 LEU A O 1
ATOM 747 N N . ARG A 1 97 ? -23.610 0.316 14.871 1.00 73.75 97 ARG A N 1
ATOM 748 C CA . ARG A 1 97 ? -23.688 1.729 15.275 1.00 73.75 97 ARG A CA 1
ATOM 749 C C . ARG A 1 97 ? -25.102 2.180 15.664 1.00 73.75 97 ARG A C 1
ATOM 751 O O . ARG A 1 97 ? -25.253 3.338 16.049 1.00 73.75 97 ARG A O 1
ATOM 758 N N . GLY A 1 98 ? -26.108 1.319 15.505 1.00 61.09 98 GLY A N 1
ATOM 759 C CA . GLY A 1 98 ? -27.467 1.522 16.023 1.00 61.09 98 GLY A CA 1
ATOM 760 C C . GLY A 1 98 ? -27.647 0.810 17.352 1.00 61.09 98 GLY A C 1
ATOM 761 O O . GLY A 1 98 ? -28.445 1.325 18.161 1.00 61.09 98 GLY A O 1
#

Sequence (98 aa):
MQYFIQQLINGLTLGSIYGLIAIGYTMVYGIIGMINFAHGDIFMVGAFAALVVFLILGAMFYSVPVVLALLIMMIVAMLLTSLYNWTIEKVAYRPLRG

Mean predicted aligned error: 4.77 Å

Foldseek 3Di:
DVVVVVVVVVCVVVVVVVVVLVVVLCVVCVVLVDHDPCSVVLVVQLVVQLVVQLVCCVVVDPDDDPVVSNVVSNVRSVVVSVVVVVVCCVPPRVVVVD